Protein AF-W1YEI6-F1 (afdb_monomer)

Secondary structure (DSSP, 8-state):
-----------SEEEEEEEEEE---SSTT---EEEEEEEEEEPPP-

Solvent-accessible surface area (backbone atoms only — not comparable to full-atom values): 3408 Å² total; per-residue (Å²): 134,83,91,83,84,86,84,88,83,92,68,85,41,84,44,76,49,78,45,81,48,70,60,93,61,94,51,90,93,53,69,68,72,47,80,52,75,52,74,50,74,50,75,82,84,133

Mean predicted aligned error: 8.29 Å

Organism: NCBI:txid408170

Radius of gyration: 15.62 Å; Cα contacts (8 Å, |Δi|>4): 48; chains: 1; bounding box: 30×21×43 Å

Sequence (46 aa):
ENGKATVAVTADGLNVVGVEVAFPTQTKGEQNKYFSALSFLISPEE

pLDDT: mean 75.48, std 7.25, range [53.03, 90.12]

Nearest PDB structures (foldseek):
  6muu-assembly1_E  TM=4.031E-01  e=9.544E+00  Thermococcus onnurineus

Foldseek 3Di:
DDDDDDDDDDDAFKDKDKDWDWDDDPDPPDIDIDIDMDIDGDHDDD

Structure (mmCIF, N/CA/C/O backbone):
data_AF-W1YEI6-F1
#
_entry.id   AF-W1YEI6-F1
#
loop_
_atom_site.group_PDB
_atom_site.id
_atom_site.type_symbol
_atom_site.label_atom_id
_atom_site.label_alt_id
_atom_site.label_comp_id
_atom_site.label_asym_id
_atom_site.label_entity_id
_atom_site.label_seq_id
_atom_site.pdbx_PDB_ins_code
_atom_site.Cartn_x
_atom_site.Cartn_y
_atom_site.Cartn_z
_atom_site.occupancy
_atom_site.B_iso_or_equiv
_atom_site.auth_seq_id
_atom_site.auth_comp_id
_atom_site.auth_asym_id
_atom_site.auth_atom_id
_atom_site.pdbx_PDB_model_num
ATOM 1 N N . GLU A 1 1 ? 2.905 7.544 17.379 1.00 53.03 1 GLU A N 1
ATOM 2 C CA . GLU A 1 1 ? 3.766 7.560 16.179 1.00 53.03 1 GLU A CA 1
ATOM 3 C C . GLU A 1 1 ? 2.937 7.115 14.989 1.00 53.03 1 GLU A C 1
ATOM 5 O O . GLU A 1 1 ? 2.196 6.148 15.121 1.00 53.03 1 GLU A O 1
ATOM 10 N N . ASN A 1 2 ? 2.991 7.836 13.870 1.00 68.62 2 ASN A N 1
ATOM 11 C CA . ASN A 1 2 ? 2.268 7.433 12.665 1.00 68.62 2 ASN A CA 1
ATOM 12 C C . ASN A 1 2 ? 3.086 6.353 11.949 1.00 68.62 2 ASN A C 1
ATOM 14 O O . ASN A 1 2 ? 4.289 6.527 11.752 1.00 68.62 2 ASN A O 1
ATOM 18 N N . GLY A 1 3 ? 2.447 5.239 11.582 1.00 64.50 3 GLY A N 1
ATOM 19 C CA . GLY A 1 3 ? 3.101 4.170 10.828 1.00 64.50 3 GLY A CA 1
ATOM 20 C C . GLY A 1 3 ? 3.619 4.691 9.487 1.00 64.50 3 GLY A C 1
ATOM 21 O O . GLY A 1 3 ? 2.891 5.360 8.756 1.00 64.50 3 GLY A O 1
ATOM 22 N N . LYS A 1 4 ? 4.881 4.398 9.168 1.00 70.81 4 LYS A N 1
ATOM 23 C CA . LYS A 1 4 ? 5.495 4.707 7.872 1.00 70.81 4 LYS A CA 1
ATOM 24 C C . LYS A 1 4 ? 5.661 3.412 7.083 1.00 70.81 4 LYS A C 1
ATOM 26 O O . LYS A 1 4 ? 6.249 2.462 7.590 1.00 70.81 4 LYS A O 1
ATOM 31 N N . ALA A 1 5 ? 5.195 3.407 5.839 1.00 68.94 5 ALA A N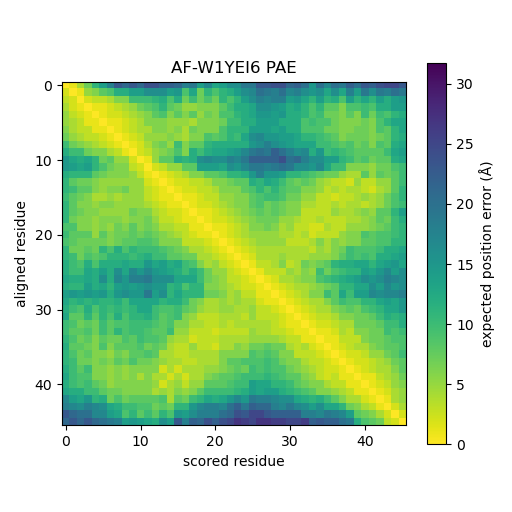 1
ATOM 32 C CA . ALA A 1 5 ? 5.466 2.351 4.871 1.00 68.94 5 ALA A CA 1
ATOM 33 C C . ALA A 1 5 ? 6.273 2.934 3.704 1.00 68.94 5 ALA A C 1
ATOM 35 O O . ALA A 1 5 ? 5.946 4.007 3.199 1.00 68.94 5 ALA A O 1
ATOM 36 N N . THR A 1 6 ? 7.332 2.238 3.291 1.00 72.25 6 THR A N 1
ATOM 37 C CA . THR A 1 6 ? 8.120 2.575 2.098 1.00 72.25 6 THR A CA 1
ATOM 38 C C . THR A 1 6 ? 7.837 1.519 1.040 1.00 72.25 6 THR A C 1
ATOM 40 O O . THR A 1 6 ? 7.979 0.330 1.318 1.00 72.25 6 THR A O 1
ATOM 43 N N . VAL A 1 7 ? 7.457 1.945 -0.164 1.00 71.81 7 VAL A N 1
ATOM 44 C CA . VAL A 1 7 ? 7.224 1.058 -1.310 1.00 71.81 7 VAL A CA 1
ATOM 45 C C . VAL A 1 7 ? 8.294 1.348 -2.355 1.00 71.81 7 VAL A C 1
ATOM 47 O O . VAL A 1 7 ? 8.403 2.478 -2.822 1.00 71.81 7 VAL A O 1
ATOM 50 N N . ALA A 1 8 ? 9.099 0.341 -2.692 1.00 68.94 8 ALA A N 1
ATOM 51 C CA . ALA A 1 8 ? 10.017 0.404 -3.822 1.00 68.94 8 ALA A CA 1
ATOM 52 C C . ALA A 1 8 ? 9.292 -0.114 -5.068 1.00 68.94 8 ALA A C 1
ATOM 54 O O . ALA A 1 8 ? 8.728 -1.208 -5.044 1.00 68.94 8 ALA A O 1
ATOM 55 N N . VAL A 1 9 ? 9.292 0.680 -6.133 1.00 68.81 9 VAL A N 1
ATOM 56 C CA . VAL A 1 9 ? 8.647 0.346 -7.404 1.00 68.81 9 VAL A CA 1
ATOM 57 C C . VAL A 1 9 ? 9.732 0.098 -8.445 1.00 68.81 9 VAL A C 1
ATOM 59 O O . VAL A 1 9 ? 10.627 0.924 -8.598 1.00 68.81 9 VAL A O 1
ATOM 62 N N . THR A 1 10 ? 9.664 -1.037 -9.142 1.00 62.88 10 THR A N 1
ATOM 6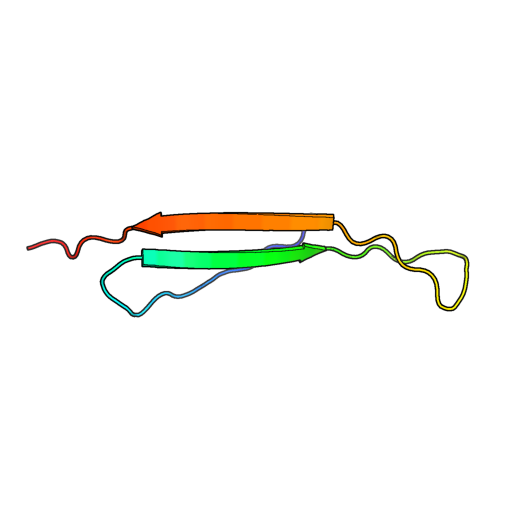3 C CA . THR A 1 10 ? 10.661 -1.458 -10.148 1.00 62.88 10 THR A CA 1
ATOM 64 C C . THR A 1 10 ? 10.053 -1.673 -11.536 1.00 62.88 10 THR A C 1
ATOM 66 O O . THR A 1 10 ? 10.651 -2.362 -12.357 1.00 62.88 10 THR A O 1
ATOM 69 N N . ALA A 1 11 ? 8.849 -1.155 -11.784 1.00 66.44 11 ALA A N 1
ATOM 70 C CA . ALA A 1 11 ? 8.129 -1.347 -13.037 1.00 66.44 11 ALA A CA 1
ATOM 71 C C . ALA A 1 11 ? 7.749 -0.009 -13.678 1.00 66.44 11 ALA A C 1
ATOM 73 O O . ALA A 1 11 ? 7.162 0.857 -13.020 1.00 66.44 11 ALA A O 1
ATOM 74 N N . ASP A 1 12 ? 8.029 0.100 -14.976 1.00 70.31 12 ASP A N 1
ATOM 75 C CA . ASP A 1 12 ? 7.544 1.180 -15.829 1.00 70.31 12 ASP A CA 1
ATOM 76 C C . ASP A 1 12 ? 6.039 0.999 -16.076 1.00 70.31 12 ASP A C 1
ATOM 78 O O . ASP A 1 12 ? 5.581 -0.090 -16.437 1.00 70.31 12 ASP A O 1
ATOM 82 N N . GLY A 1 13 ? 5.253 2.061 -15.871 1.00 70.62 13 GLY A N 1
ATOM 83 C CA . GLY A 1 13 ? 3.802 2.049 -16.087 1.00 70.62 13 GLY A CA 1
ATOM 84 C C . GLY A 1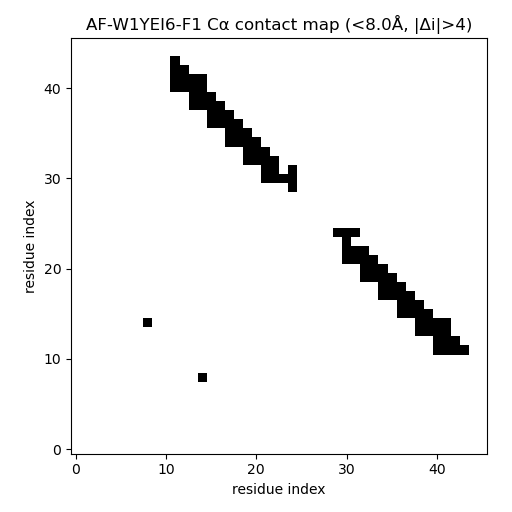 13 ? 2.958 2.386 -14.851 1.00 70.62 13 GLY A C 1
ATOM 85 O O . GLY A 1 13 ? 3.362 3.165 -13.982 1.00 70.62 13 GLY A O 1
ATOM 86 N N . LEU A 1 14 ? 1.722 1.865 -14.817 1.00 77.31 14 LEU A N 1
ATOM 87 C CA . LEU A 1 14 ? 0.739 2.159 -13.767 1.00 77.31 14 LEU A CA 1
ATOM 88 C C . LEU A 1 14 ? 1.020 1.347 -12.507 1.00 77.31 14 LEU A C 1
ATOM 90 O O . L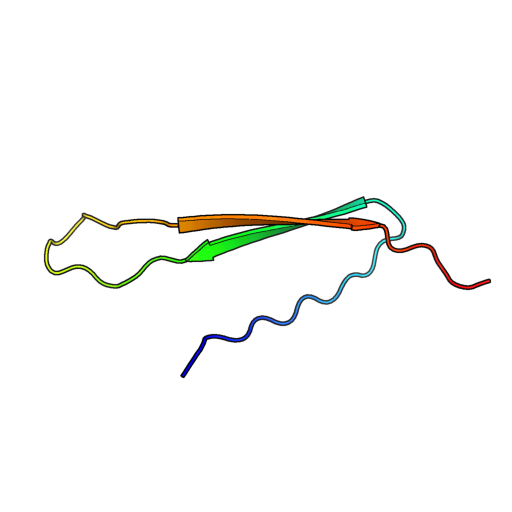EU A 1 14 ? 0.949 0.120 -12.517 1.00 77.31 14 LEU A O 1
ATOM 94 N N . ASN A 1 15 ? 1.242 2.054 -11.406 1.00 76.88 15 ASN A N 1
ATOM 95 C CA . ASN A 1 15 ? 1.478 1.465 -10.102 1.00 76.88 15 ASN A CA 1
ATOM 96 C C . ASN A 1 15 ? 0.306 1.776 -9.171 1.00 76.88 15 ASN A C 1
ATOM 98 O O . ASN A 1 15 ? -0.117 2.926 -9.043 1.00 76.88 15 ASN A O 1
ATOM 102 N N . VAL A 1 16 ? -0.219 0.736 -8.521 1.00 74.88 16 VAL A N 1
ATOM 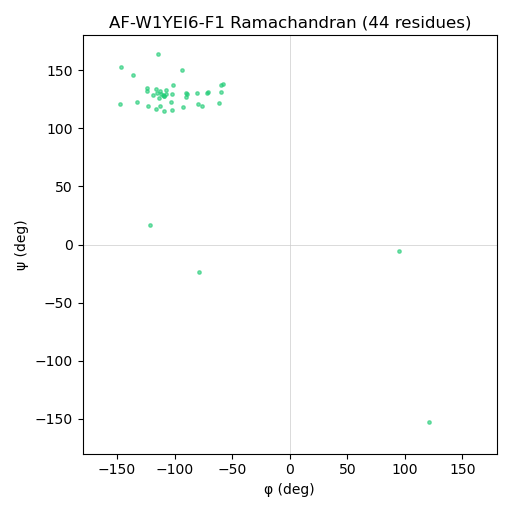103 C CA . VAL A 1 16 ? -1.351 0.833 -7.593 1.00 74.88 16 VAL A CA 1
ATOM 104 C C . VAL A 1 16 ? -0.930 0.270 -6.243 1.00 74.88 16 VAL A C 1
ATOM 106 O O . VAL A 1 16 ? -0.578 -0.902 -6.130 1.00 74.88 16 VAL A O 1
ATOM 109 N N . VAL A 1 17 ? -0.980 1.105 -5.209 1.00 80.88 17 VAL A N 1
ATOM 110 C CA . VAL A 1 17 ? -0.67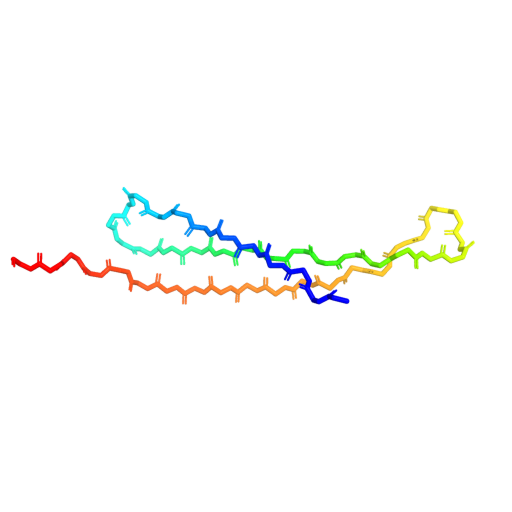1 0.733 -3.826 1.00 80.88 17 VAL A CA 1
ATOM 111 C C . VAL A 1 17 ? -1.965 0.729 -3.023 1.00 80.88 17 VAL A C 1
ATOM 113 O O . VAL A 1 17 ? -2.592 1.772 -2.838 1.00 80.88 17 VAL A O 1
ATOM 116 N N . GLY A 1 18 ? -2.359 -0.449 -2.539 1.00 77.81 18 GLY A N 1
ATOM 117 C CA . GLY A 1 18 ? -3.448 -0.604 -1.577 1.00 77.81 18 GLY A CA 1
ATOM 118 C C . GLY A 1 18 ? -2.922 -0.519 -0.147 1.00 77.81 18 GLY A C 1
ATOM 119 O O . GLY A 1 18 ? -1.969 -1.211 0.204 1.00 77.81 18 GLY A O 1
ATOM 120 N N . VAL A 1 19 ? -3.548 0.315 0.679 1.00 80.19 19 VAL A N 1
ATOM 121 C CA . VAL A 1 19 ? -3.246 0.440 2.106 1.00 80.19 19 VAL A CA 1
ATOM 122 C C . VAL A 1 19 ? -4.475 0.015 2.900 1.00 80.19 19 VAL A C 1
ATOM 124 O O . VAL A 1 19 ? -5.527 0.651 2.828 1.00 80.19 19 VAL A O 1
ATOM 127 N N . GLU A 1 20 ? -4.324 -1.060 3.672 1.00 79.00 20 GLU A N 1
ATOM 128 C CA . GLU A 1 20 ? -5.294 -1.479 4.682 1.00 79.00 20 GLU A CA 1
ATOM 129 C C . GLU A 1 20 ? -4.758 -1.096 6.063 1.00 79.00 20 GLU A C 1
ATOM 131 O O . GLU A 1 20 ? -3.664 -1.506 6.453 1.00 79.00 20 GLU A O 1
ATOM 136 N N . VAL A 1 21 ? -5.533 -0.304 6.806 1.00 79.38 21 VAL A N 1
ATOM 137 C CA . VAL A 1 21 ? -5.237 0.029 8.203 1.00 79.38 21 VAL A CA 1
ATOM 138 C C . VAL A 1 21 ? -6.331 -0.540 9.085 1.00 79.38 21 VAL A C 1
ATOM 140 O O . VAL A 1 21 ? -7.522 -0.328 8.852 1.00 79.38 21 VAL A O 1
ATOM 143 N N . ALA A 1 22 ? -5.910 -1.244 10.127 1.00 78.94 22 ALA A N 1
ATOM 144 C CA . ALA A 1 22 ? -6.792 -1.881 11.079 1.00 78.94 22 ALA A CA 1
ATOM 145 C C . ALA A 1 22 ? -6.310 -1.553 12.496 1.00 78.94 22 ALA A C 1
ATOM 147 O O . ALA A 1 22 ? -5.160 -1.818 12.847 1.00 78.94 22 ALA A O 1
ATOM 148 N N . PHE A 1 23 ? -7.180 -0.953 13.310 1.00 80.00 23 PHE A N 1
ATOM 149 C CA . PHE A 1 23 ? -6.862 -0.635 14.704 1.00 80.00 23 PHE A CA 1
ATOM 150 C C . PHE A 1 23 ? -7.323 -1.764 15.634 1.00 80.00 23 PHE A C 1
ATOM 152 O O . PHE A 1 23 ? -8.297 -2.450 15.304 1.00 80.00 23 PHE A O 1
ATOM 159 N N . PRO A 1 24 ? -6.652 -1.982 16.780 1.00 80.00 24 PRO A N 1
ATOM 160 C CA . PRO A 1 24 ? -7.141 -2.903 17.799 1.00 80.00 24 PRO A CA 1
ATOM 161 C C . PRO A 1 24 ? -8.535 -2.490 18.283 1.00 80.00 24 PRO A C 1
ATOM 163 O O . PRO A 1 24 ? -8.795 -1.307 18.505 1.00 80.00 24 PRO A O 1
ATOM 166 N N . THR A 1 25 ? -9.421 -3.463 18.469 1.00 82.50 25 THR A N 1
ATOM 167 C CA . THR A 1 25 ? -10.767 -3.258 19.020 1.00 82.50 25 THR A CA 1
ATOM 168 C C . THR A 1 25 ? -10.892 -3.970 20.370 1.00 82.50 25 THR A C 1
ATOM 170 O O . THR A 1 25 ? -10.069 -4.818 20.721 1.00 82.50 25 THR A O 1
ATOM 173 N N . GLN A 1 26 ? -11.916 -3.615 21.152 1.00 86.19 26 GLN A N 1
ATOM 174 C CA . GLN A 1 26 ? -12.194 -4.284 22.430 1.00 86.19 26 GLN A CA 1
ATOM 175 C C . GLN A 1 26 ? -12.915 -5.631 22.240 1.00 86.19 26 GLN A C 1
ATOM 177 O O . GLN A 1 26 ? -12.818 -6.506 23.100 1.00 86.19 26 GLN A O 1
ATOM 182 N N . THR A 1 27 ? -13.611 -5.820 21.113 1.00 90.12 27 THR A N 1
ATOM 183 C CA . THR A 1 27 ? -14.380 -7.033 20.818 1.00 90.12 27 THR A CA 1
ATOM 184 C C . THR A 1 27 ? -13.539 -8.033 20.031 1.00 90.12 27 THR A C 1
ATOM 186 O O . THR A 1 27 ? -13.127 -7.788 18.897 1.00 90.12 27 THR A O 1
ATOM 189 N N . LYS A 1 28 ? -13.315 -9.218 20.606 1.00 81.75 28 LYS A N 1
ATOM 190 C CA . LYS A 1 28 ? -12.594 -10.301 19.930 1.00 81.75 28 LYS A CA 1
ATOM 191 C C . LYS A 1 28 ? -13.344 -10.736 18.666 1.00 81.75 28 LYS A C 1
ATOM 193 O O . LYS A 1 28 ? -14.474 -11.203 18.749 1.00 81.75 28 LYS A O 1
ATOM 198 N N . GLY A 1 29 ? -12.671 -10.651 17.520 1.00 83.38 29 GLY A N 1
ATOM 199 C CA . GLY A 1 29 ? -13.217 -11.049 16.219 1.00 83.38 29 GLY A CA 1
ATOM 200 C C . GLY A 1 29 ? -13.842 -9.907 15.414 1.00 83.38 29 GLY A C 1
ATOM 201 O O . GLY A 1 29 ? -14.172 -10.123 14.252 1.00 83.38 29 GLY A O 1
ATOM 202 N N . GLU A 1 30 ? -13.949 -8.699 15.974 1.00 85.25 30 GLU A N 1
ATOM 203 C CA . GLU A 1 30 ? -14.364 -7.509 15.228 1.00 85.25 30 GLU A CA 1
ATOM 204 C C . GLU A 1 30 ? -13.157 -6.650 14.877 1.00 85.25 30 GLU A C 1
ATOM 206 O O . GLU A 1 30 ? -12.296 -6.391 15.719 1.00 85.25 30 GLU A O 1
ATOM 211 N N . GLN A 1 31 ? -13.112 -6.147 13.646 1.00 82.25 31 GLN A N 1
ATOM 212 C CA . GLN A 1 31 ? -12.107 -5.169 13.267 1.00 82.25 31 GLN A CA 1
ATOM 213 C C . GLN A 1 31 ? -12.648 -4.186 12.237 1.00 82.25 31 GLN A C 1
ATOM 215 O O . GLN A 1 31 ? -13.036 -4.571 11.135 1.00 82.25 31 GLN A O 1
ATOM 220 N N . ASN A 1 32 ? -12.630 -2.902 12.594 1.00 80.81 32 ASN A N 1
ATOM 221 C CA . ASN A 1 32 ? -12.895 -1.832 11.644 1.00 80.81 32 ASN A CA 1
ATOM 222 C C . ASN A 1 32 ? -11.656 -1.647 10.770 1.00 80.81 32 ASN A C 1
ATOM 224 O O . ASN A 1 32 ? -10.566 -1.352 11.270 1.00 80.81 32 ASN A O 1
ATOM 228 N N . LYS A 1 33 ? -11.840 -1.853 9.467 1.00 80.44 33 LYS A N 1
ATOM 229 C CA . LYS A 1 33 ? -10.796 -1.720 8.457 1.00 80.44 33 LYS A CA 1
ATOM 230 C C . LYS A 1 33 ? -11.035 -0.460 7.644 1.00 80.44 33 LYS A C 1
ATOM 232 O O . LYS A 1 33 ? -12.148 -0.218 7.181 1.00 80.44 33 LYS A O 1
ATOM 237 N N . TYR A 1 34 ? -9.979 0.312 7.448 1.00 81.38 34 TYR A N 1
ATOM 238 C CA . TYR A 1 34 ? -9.973 1.459 6.556 1.00 81.38 34 TYR A CA 1
ATOM 239 C C . TYR A 1 34 ? -9.120 1.111 5.348 1.00 81.38 34 TYR A C 1
ATOM 241 O O . TYR A 1 34 ? -7.979 0.670 5.494 1.00 81.38 34 TYR A O 1
ATOM 249 N N . PHE A 1 35 ? -9.691 1.299 4.164 1.00 80.44 35 PHE A N 1
ATOM 250 C CA . PHE A 1 35 ? -9.020 1.037 2.902 1.00 80.44 35 PHE A CA 1
ATOM 251 C C . PHE A 1 35 ? -8.793 2.349 2.159 1.00 80.44 35 PHE A C 1
ATOM 253 O O . PHE A 1 35 ? -9.711 3.156 2.015 1.00 80.44 35 PHE A O 1
ATOM 260 N N . SER A 1 36 ? -7.572 2.547 1.676 1.00 78.62 36 SER A N 1
ATOM 261 C CA . SER A 1 36 ? -7.233 3.621 0.749 1.00 78.62 36 SER A CA 1
ATOM 262 C C . SER A 1 36 ? -6.331 3.072 -0.347 1.00 78.62 3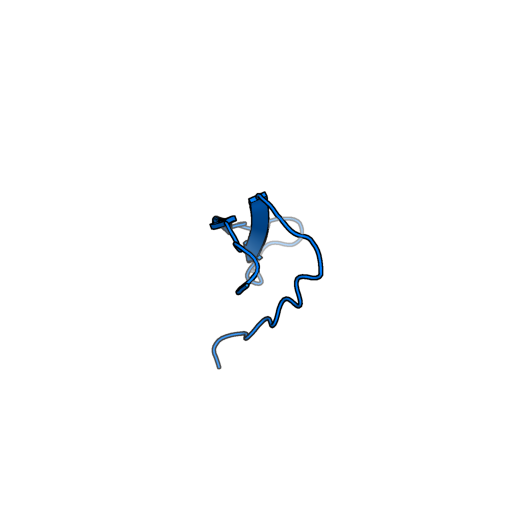6 SER A C 1
ATOM 264 O O . SER A 1 36 ? -5.512 2.187 -0.098 1.00 78.62 36 SER A O 1
ATOM 266 N N . ALA A 1 37 ? -6.477 3.593 -1.560 1.00 78.00 37 ALA A N 1
ATOM 267 C CA . ALA A 1 37 ? -5.645 3.223 -2.693 1.00 78.00 37 ALA A CA 1
ATOM 268 C C . ALA A 1 37 ? -4.997 4.473 -3.288 1.00 78.00 37 ALA A C 1
ATOM 270 O O . ALA A 1 37 ? -5.662 5.488 -3.501 1.00 78.00 37 ALA A O 1
ATOM 271 N N . LEU A 1 38 ? -3.700 4.382 -3.572 1.00 79.75 38 LEU A N 1
ATOM 272 C CA . LEU A 1 38 ? -2.941 5.399 -4.292 1.00 79.75 38 LEU A CA 1
ATOM 273 C C . LEU A 1 38 ? -2.514 4.819 -5.636 1.00 79.75 38 LEU A C 1
ATOM 275 O O . LEU A 1 38 ? -1.898 3.757 -5.694 1.00 79.75 38 LEU A O 1
ATOM 279 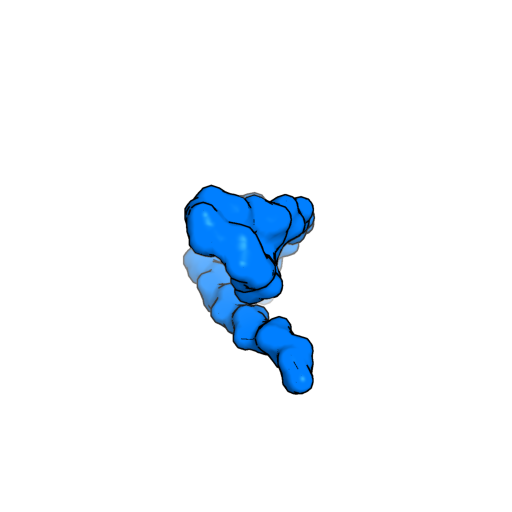N N . SER A 1 39 ? -2.853 5.526 -6.709 1.00 76.94 39 SER A N 1
ATOM 280 C CA . SER A 1 39 ? -2.508 5.159 -8.078 1.00 76.94 39 SER A CA 1
ATOM 281 C C . SER A 1 39 ? -1.641 6.255 -8.677 1.00 76.94 39 SER A C 1
ATOM 283 O O . SER A 1 39 ? -2.017 7.425 -8.631 1.00 76.94 39 SER A O 1
ATOM 285 N N . PHE A 1 40 ? -0.501 5.886 -9.248 1.00 79.88 40 PHE A N 1
ATOM 286 C CA . PHE A 1 40 ? 0.421 6.825 -9.878 1.00 79.88 40 PHE A CA 1
ATOM 287 C C . PHE A 1 40 ? 1.126 6.180 -11.073 1.00 79.88 40 PHE A C 1
ATOM 289 O O . PHE A 1 40 ? 1.294 4.962 -11.144 1.00 79.88 40 PHE A O 1
ATOM 296 N N . LEU A 1 41 ? 1.520 7.018 -12.028 1.00 76.75 41 LEU A N 1
ATOM 297 C CA . LEU A 1 41 ? 2.330 6.631 -13.179 1.00 76.75 41 LEU A CA 1
ATOM 298 C C . LEU A 1 41 ? 3.766 7.071 -12.915 1.00 76.75 41 LEU A C 1
ATOM 300 O O . LEU A 1 41 ? 3.992 8.229 -12.566 1.00 76.75 41 LEU A O 1
ATOM 304 N N . ILE A 1 42 ? 4.714 6.151 -13.082 1.00 75.31 42 ILE A N 1
ATOM 305 C CA . ILE A 1 42 ? 6.131 6.499 -13.173 1.00 75.31 42 ILE A CA 1
ATOM 306 C C . ILE A 1 42 ? 6.493 6.422 -14.651 1.00 75.31 42 ILE A C 1
ATOM 308 O O . ILE A 1 42 ? 6.397 5.354 -15.258 1.00 75.31 42 ILE A O 1
ATOM 312 N N . SER A 1 43 ? 6.859 7.566 -15.219 1.00 72.62 43 SER A N 1
ATOM 313 C CA . SER A 1 43 ? 7.497 7.628 -16.530 1.00 72.62 43 SER A CA 1
ATOM 314 C C . SER A 1 43 ? 9.008 7.556 -16.314 1.00 72.62 43 SER A C 1
ATOM 316 O O . SER A 1 43 ? 9.501 8.313 -15.474 1.00 72.62 43 SER A O 1
ATOM 318 N N . PRO A 1 44 ? 9.746 6.681 -17.016 1.00 66.56 44 PRO A N 1
ATOM 319 C CA . PRO A 1 44 ? 11.202 6.703 -16.958 1.00 66.56 44 PRO A CA 1
ATOM 320 C C . PRO A 1 44 ? 11.723 8.068 -17.437 1.00 66.56 44 PRO A C 1
ATOM 322 O O . PRO A 1 44 ? 11.196 8.630 -18.400 1.00 66.56 44 PRO A O 1
ATOM 325 N N . GLU A 1 45 ? 12.719 8.619 -16.739 1.00 69.06 45 GLU A N 1
ATOM 326 C CA . GLU A 1 45 ? 13.492 9.762 -17.240 1.00 69.06 45 GLU A CA 1
ATOM 327 C C . GLU A 1 45 ? 14.379 9.267 -18.399 1.00 69.06 45 GLU A C 1
ATOM 329 O O . GLU A 1 45 ? 14.997 8.208 -18.270 1.00 69.06 45 GLU A O 1
ATOM 334 N N . GLU A 1 46 ? 14.373 9.982 -19.535 1.00 60.81 46 GLU A N 1
ATOM 335 C CA . GLU A 1 46 ? 15.213 9.685 -20.717 1.00 60.81 46 GLU A CA 1
ATOM 336 C C . GLU A 1 46 ? 16.719 9.728 -20.412 1.00 60.81 46 GLU A C 1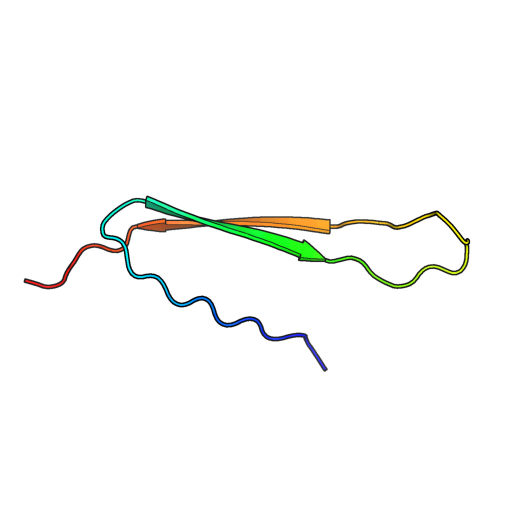
ATOM 338 O O . GLU A 1 46 ? 17.160 10.643 -19.676 1.00 60.81 46 GLU A O 1
#